Protein AF-A0A0D0D3U1-F1 (afdb_monomer_lite)

Foldseek 3Di:
DVLCVVVVDDPLPDPPDDDPVSSVVVVVVDDLCNSQVVHPPLSSVVVVLVVPADPPHDDDVVVNVVSD

Secondary structure (DSSP, 8-state):
-HHHHHHSS-TT--TT--SHHHHHHHHHHS-HHHHTTTS-HHHHHHHHHHHH--TTPPP-HHHHHHT-

Organism: NCBI:txid930991

Sequence (68 aa):
MIIYLTHGSLPWIDTNITSNSDILQSKESISVAQLCDTLPSPFTTFLSYVRDLSFTQKPDYNYVLNLF

InterPro domains:
  IPR011009 Protein kinase-like domain superfamily [SSF56112] (1-68)
  IPR050235 Casein kinase 1/Serine/threonine-protein kinase-like [PTHR11909] (1-68)

Structure (mmCIF, N/CA/C/O backbone):
data_AF-A0A0D0D3U1-F1
#
_entry.id   AF-A0A0D0D3U1-F1
#
loop_
_atom_site.group_PDB
_atom_site.id
_atom_site.type_symbol
_atom_site.label_atom_id
_atom_site.label_alt_id
_atom_site.label_comp_id
_atom_site.label_asym_id
_atom_site.label_entity_id
_atom_site.label_seq_id
_atom_site.pdbx_PDB_ins_code
_atom_site.Cartn_x
_atom_site.Cartn_y
_atom_site.Cartn_z
_atom_site.occupancy
_atom_site.B_iso_or_equiv
_atom_site.auth_seq_id
_atom_site.auth_comp_id
_atom_site.auth_asym_id
_atom_site.auth_atom_id
_atom_site.pdbx_PDB_model_num
ATOM 1 N N . MET A 1 1 ? 6.318 2.829 -0.947 1.00 67.12 1 MET A N 1
ATOM 2 C CA . MET A 1 1 ? 7.797 2.833 -0.894 1.00 67.12 1 MET A CA 1
ATOM 3 C C . MET A 1 1 ? 8.365 1.426 -0.991 1.00 67.12 1 MET A C 1
ATOM 5 O O . MET A 1 1 ? 9.115 1.187 -1.916 1.00 67.12 1 MET A O 1
ATOM 9 N N . ILE A 1 2 ? 7.970 0.489 -0.123 1.00 77.56 2 ILE A N 1
ATOM 10 C CA . ILE A 1 2 ? 8.473 -0.899 -0.150 1.00 77.56 2 ILE A CA 1
ATOM 11 C C . ILE A 1 2 ? 8.305 -1.556 -1.533 1.00 77.56 2 ILE A C 1
ATOM 13 O O . ILE A 1 2 ? 9.288 -1.976 -2.122 1.00 77.56 2 ILE A O 1
ATOM 17 N N . ILE A 1 3 ? 7.101 -1.510 -2.108 1.00 81.12 3 ILE A N 1
ATOM 18 C CA . ILE A 1 3 ? 6.829 -2.051 -3.455 1.00 81.12 3 ILE A CA 1
ATOM 19 C C . ILE A 1 3 ? 7.627 -1.341 -4.561 1.00 81.12 3 ILE A C 1
ATOM 21 O O . ILE A 1 3 ? 8.057 -1.948 -5.532 1.00 81.12 3 ILE A O 1
ATOM 25 N N . TYR A 1 4 ? 7.867 -0.038 -4.410 1.00 83.38 4 TYR A N 1
ATOM 26 C CA . TYR A 1 4 ? 8.699 0.702 -5.359 1.00 83.38 4 TYR A CA 1
ATOM 27 C C . TYR A 1 4 ? 10.157 0.235 -5.304 1.00 83.38 4 TYR A C 1
ATOM 29 O O . TYR A 1 4 ? 10.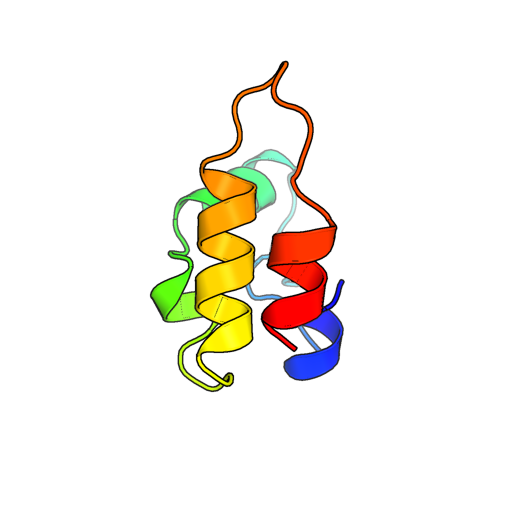791 0.097 -6.339 1.00 83.38 4 TYR A O 1
ATOM 37 N N . LEU A 1 5 ? 10.682 -0.040 -4.107 1.00 82.00 5 LEU A N 1
ATOM 38 C CA . LEU A 1 5 ? 12.048 -0.533 -3.941 1.00 82.00 5 LEU A CA 1
ATOM 39 C C . LEU A 1 5 ? 12.221 -1.951 -4.495 1.00 82.00 5 LEU A C 1
ATOM 41 O O . LEU A 1 5 ? 13.296 -2.266 -4.992 1.00 82.00 5 LEU A O 1
ATOM 45 N N . THR A 1 6 ? 11.184 -2.792 -4.438 1.00 78.62 6 THR A N 1
ATOM 46 C CA . THR A 1 6 ? 11.249 -4.161 -4.968 1.00 78.62 6 THR A CA 1
ATOM 47 C C . THR A 1 6 ? 11.131 -4.217 -6.491 1.00 78.62 6 THR A C 1
ATOM 49 O O . THR A 1 6 ? 11.794 -5.040 -7.111 1.00 78.62 6 THR A O 1
ATOM 52 N N . HIS A 1 7 ? 10.326 -3.343 -7.104 1.00 78.75 7 HIS A N 1
ATOM 53 C CA . HIS A 1 7 ? 10.116 -3.322 -8.560 1.00 78.75 7 HIS A CA 1
ATOM 54 C C . HIS A 1 7 ? 10.969 -2.281 -9.305 1.00 78.75 7 HIS A C 1
ATOM 56 O O . HIS A 1 7 ? 11.010 -2.286 -10.533 1.00 78.75 7 HIS A O 1
ATOM 62 N N . GLY A 1 8 ? 11.606 -1.344 -8.596 1.00 78.19 8 GLY A N 1
ATOM 63 C CA . GLY A 1 8 ? 12.350 -0.211 -9.167 1.00 78.19 8 GLY A CA 1
ATOM 64 C C . GLY A 1 8 ? 11.479 0.854 -9.852 1.00 78.19 8 GLY A C 1
ATOM 65 O O . GLY A 1 8 ? 11.949 1.951 -10.138 1.00 78.19 8 GLY A O 1
ATOM 66 N N . SER A 1 9 ? 10.205 0.554 -10.097 1.00 78.06 9 SER A N 1
ATOM 67 C CA . SER A 1 9 ? 9.213 1.429 -10.717 1.00 78.06 9 SER A CA 1
ATOM 68 C C . SER A 1 9 ? 7.823 1.095 -10.174 1.00 78.06 9 SER A C 1
ATOM 70 O O . SER A 1 9 ? 7.610 0.031 -9.591 1.00 78.06 9 SER A O 1
ATOM 72 N N . LEU A 1 10 ? 6.875 2.023 -10.312 1.00 80.31 10 LEU A N 1
ATOM 73 C CA . LEU A 1 10 ? 5.475 1.780 -9.973 1.00 80.31 10 LEU A CA 1
ATOM 74 C C . LEU A 1 10 ? 4.618 1.941 -11.228 1.00 80.31 10 LEU A C 1
ATOM 76 O O . LEU A 1 10 ? 4.825 2.899 -11.969 1.00 80.31 10 LEU A O 1
ATOM 80 N N . PRO A 1 11 ? 3.617 1.071 -11.436 1.00 75.94 11 PRO A N 1
ATOM 81 C CA . PRO A 1 11 ? 2.797 1.082 -12.648 1.00 75.94 11 PRO A CA 1
ATOM 82 C C . PRO A 1 11 ? 1.962 2.364 -12.818 1.00 75.94 11 PRO A C 1
ATOM 84 O O . PRO A 1 11 ? 1.583 2.705 -13.929 1.00 75.94 11 PRO A O 1
ATOM 87 N N . TRP A 1 12 ? 1.702 3.103 -11.734 1.00 78.56 12 TRP A N 1
ATOM 88 C CA . TRP A 1 12 ? 1.010 4.403 -11.744 1.00 78.56 12 TRP A CA 1
ATOM 89 C C . TRP A 1 12 ? 1.965 5.611 -11.736 1.00 78.56 12 TRP A C 1
ATOM 91 O O . TRP A 1 12 ? 1.539 6.726 -11.441 1.00 78.56 12 TRP A O 1
ATOM 101 N N . ILE A 1 13 ? 3.264 5.403 -11.966 1.00 74.56 13 ILE A N 1
ATOM 102 C CA . ILE A 1 13 ? 4.265 6.464 -12.150 1.00 74.56 13 ILE A CA 1
ATOM 103 C C . ILE A 1 13 ? 4.852 6.268 -13.548 1.00 74.56 13 ILE A C 1
ATOM 105 O O . ILE A 1 13 ? 5.991 5.838 -13.708 1.00 74.56 13 ILE A O 1
ATOM 109 N N . ASP A 1 14 ? 4.029 6.525 -14.561 1.00 69.75 14 ASP A N 1
ATOM 110 C CA . ASP A 1 14 ? 4.455 6.555 -15.957 1.00 69.75 14 ASP A CA 1
ATOM 111 C C . ASP A 1 14 ? 4.502 8.005 -16.460 1.00 69.75 14 ASP A C 1
ATOM 113 O O . ASP A 1 14 ? 3.753 8.878 -16.020 1.00 69.75 14 ASP A O 1
ATOM 117 N N . THR A 1 15 ? 5.393 8.241 -17.414 1.00 61.22 15 THR A N 1
ATOM 118 C CA . THR A 1 15 ? 5.638 9.497 -18.133 1.00 61.22 15 THR A CA 1
ATOM 119 C C . THR A 1 15 ? 4.412 10.062 -18.856 1.00 61.22 15 THR A C 1
ATOM 121 O O . THR A 1 15 ? 4.381 11.254 -19.152 1.00 61.22 15 THR A O 1
ATOM 124 N N . ASN A 1 16 ? 3.387 9.239 -19.096 1.00 64.88 16 ASN A N 1
ATOM 125 C CA . ASN A 1 16 ? 2.136 9.635 -19.747 1.00 64.88 16 ASN A CA 1
ATOM 126 C C . ASN A 1 16 ? 1.071 10.177 -18.779 1.00 64.88 16 ASN A C 1
ATOM 128 O O . ASN A 1 16 ? 0.017 10.639 -19.221 1.00 64.88 16 ASN A O 1
ATOM 132 N N . ILE A 1 17 ? 1.315 10.128 -17.466 1.00 68.25 17 ILE A N 1
ATOM 133 C CA . ILE A 1 17 ? 0.350 10.600 -16.475 1.00 68.25 17 ILE A CA 1
ATOM 134 C C . ILE A 1 17 ? 0.483 12.112 -16.314 1.00 68.25 17 ILE A C 1
ATOM 136 O O . ILE A 1 17 ? 1.492 12.626 -15.836 1.00 68.25 17 ILE A O 1
ATOM 140 N N . THR A 1 18 ? -0.562 12.825 -16.723 1.00 69.38 18 THR A N 1
ATOM 141 C CA . THR A 1 18 ? -0.592 14.293 -16.757 1.00 69.38 18 THR A CA 1
ATOM 142 C C . THR A 1 18 ? -1.387 14.891 -15.598 1.00 69.38 18 THR A C 1
ATOM 144 O O . THR A 1 18 ? -1.162 16.050 -15.251 1.00 69.38 18 THR A O 1
ATOM 147 N N . SER A 1 19 ? -2.275 14.115 -14.962 1.00 81.00 19 SER A N 1
ATOM 148 C CA . SER A 1 19 ? -3.119 14.571 -13.855 1.00 81.00 19 SER A CA 1
ATOM 149 C C . SER A 1 19 ? -3.076 13.641 -12.638 1.00 81.00 19 SER A C 1
ATOM 151 O O . SER A 1 19 ? -2.950 12.421 -12.740 1.00 81.00 19 SER A O 1
ATOM 153 N N . ASN A 1 20 ? -3.274 14.224 -11.451 1.00 81.19 20 ASN A N 1
ATOM 154 C C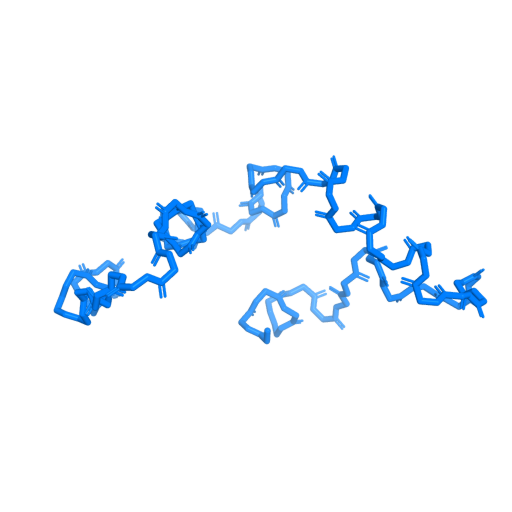A . ASN A 1 20 ? -3.416 13.487 -10.192 1.00 81.19 20 ASN A CA 1
ATOM 155 C C . ASN A 1 20 ? -4.614 12.517 -10.202 1.00 81.19 20 ASN A C 1
ATOM 157 O O . ASN A 1 20 ? -4.586 11.511 -9.492 1.00 81.19 20 ASN A O 1
ATOM 161 N N . SER A 1 21 ? -5.647 12.802 -11.004 1.00 83.94 21 SER A N 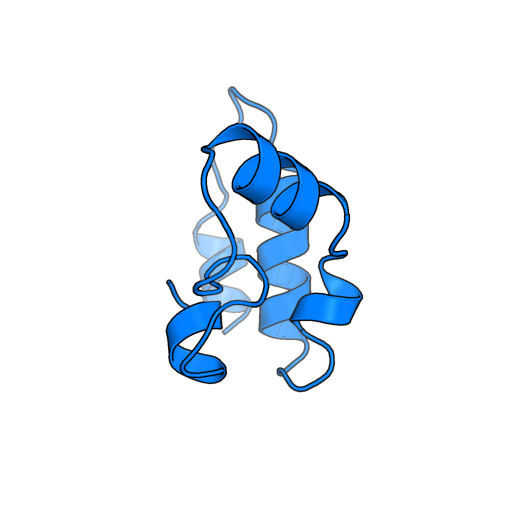1
ATOM 162 C CA . SER A 1 21 ? -6.801 11.914 -11.207 1.00 83.94 21 SER A CA 1
ATOM 163 C C . SER A 1 21 ? -6.394 10.569 -11.803 1.00 83.94 21 SER A C 1
ATOM 165 O O . SER A 1 21 ? -6.871 9.529 -11.357 1.00 83.94 21 SER A O 1
ATOM 167 N N . ASP A 1 22 ? -5.462 10.582 -12.754 1.00 81.88 22 ASP A N 1
ATOM 168 C CA . ASP A 1 22 ? -5.066 9.392 -13.509 1.00 81.88 22 ASP A CA 1
ATOM 169 C C . ASP A 1 22 ? -4.207 8.470 -12.637 1.00 81.88 22 ASP A C 1
ATOM 171 O O . ASP A 1 22 ? -4.328 7.243 -12.689 1.00 81.88 22 ASP A O 1
ATOM 175 N N . ILE A 1 23 ? -3.394 9.067 -11.754 1.00 84.06 23 ILE A N 1
ATOM 176 C CA . ILE A 1 23 ? -2.654 8.343 -10.712 1.00 84.06 23 ILE A CA 1
ATOM 177 C C . ILE A 1 23 ? -3.634 7.654 -9.760 1.00 84.06 23 ILE A C 1
ATOM 179 O O . ILE A 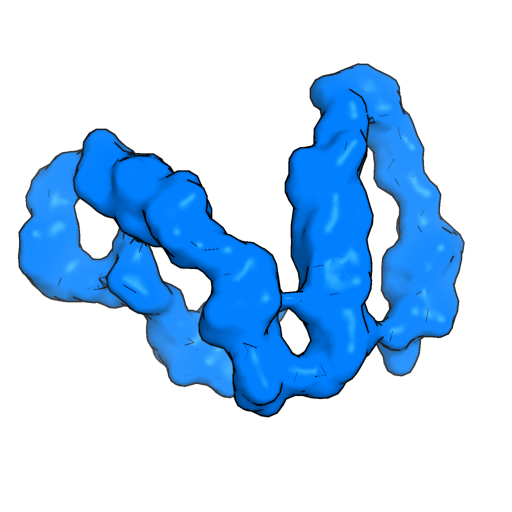1 23 ? -3.421 6.501 -9.385 1.00 84.06 23 ILE A O 1
ATOM 183 N N . LEU A 1 24 ? -4.691 8.356 -9.343 1.00 84.12 24 LEU A N 1
ATOM 184 C CA . LEU A 1 24 ? -5.670 7.826 -8.396 1.00 84.12 24 LEU A CA 1
ATOM 185 C C . LEU A 1 24 ? -6.450 6.658 -9.010 1.00 84.12 24 LEU A C 1
ATOM 187 O O . LEU A 1 24 ? -6.488 5.582 -8.419 1.00 84.12 24 LEU A O 1
ATOM 191 N N . GLN A 1 25 ? -6.939 6.820 -10.240 1.00 84.88 25 GLN A N 1
ATOM 192 C CA . GLN A 1 25 ? -7.624 5.761 -10.979 1.00 84.88 25 GLN A CA 1
ATOM 193 C C . GLN A 1 25 ? -6.721 4.540 -11.217 1.00 84.88 25 GLN A C 1
ATOM 195 O O . GLN A 1 25 ? -7.161 3.403 -11.053 1.00 84.88 25 GLN A O 1
ATOM 200 N N . SER A 1 26 ? -5.443 4.754 -11.546 1.00 84.31 26 SER A N 1
ATOM 201 C CA . SER A 1 26 ? -4.477 3.661 -11.732 1.00 84.31 26 SER A CA 1
ATOM 202 C C . SER A 1 26 ? -4.172 2.915 -10.427 1.00 84.31 26 SER A C 1
ATOM 204 O O . SER A 1 26 ? -3.967 1.705 -10.428 1.00 84.31 26 SER A O 1
ATOM 206 N N . LYS A 1 27 ? -4.155 3.613 -9.286 1.00 84.56 27 LYS A N 1
ATOM 207 C CA . LYS A 1 27 ? -3.991 2.983 -7.966 1.00 84.56 27 LYS A CA 1
ATOM 208 C C . LYS A 1 27 ? -5.216 2.175 -7.542 1.00 84.56 27 LYS A C 1
ATOM 210 O O . LYS A 1 27 ? -5.071 1.178 -6.837 1.00 84.56 27 LYS A O 1
ATOM 215 N N . GLU A 1 28 ? -6.410 2.611 -7.931 1.00 84.31 28 GLU A N 1
ATOM 216 C CA . GLU A 1 28 ? -7.656 1.901 -7.639 1.00 84.31 28 GLU A CA 1
ATOM 217 C C . GLU A 1 28 ? -7.842 0.667 -8.523 1.00 84.31 28 GLU A C 1
ATOM 219 O O . GLU A 1 28 ? -8.272 -0.370 -8.019 1.00 84.31 28 GLU A O 1
ATOM 224 N N . SER A 1 29 ? -7.478 0.750 -9.806 1.00 85.44 29 SER A N 1
ATOM 225 C CA . SER A 1 29 ? -7.641 -0.350 -10.763 1.00 85.44 29 SER A CA 1
ATOM 226 C C . SER A 1 29 ? -6.704 -1.531 -10.501 1.00 85.44 29 SER A C 1
ATOM 228 O O . SER A 1 29 ? -7.053 -2.672 -10.806 1.00 85.44 29 SER A O 1
ATOM 230 N 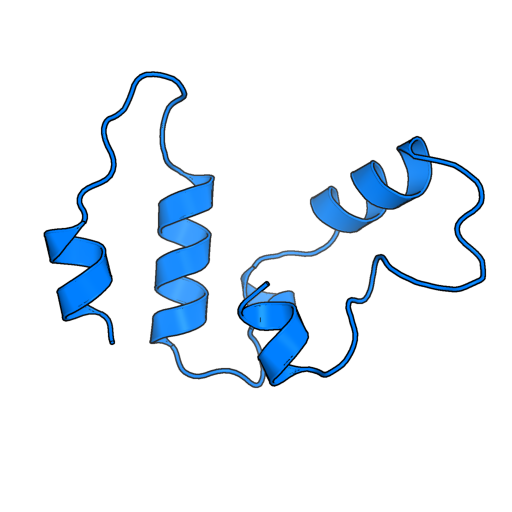N . ILE A 1 30 ? -5.528 -1.281 -9.919 1.00 85.44 30 ILE A N 1
ATOM 231 C CA . ILE A 1 30 ? -4.532 -2.317 -9.646 1.00 85.44 30 ILE A CA 1
ATOM 232 C C . ILE A 1 30 ? -4.836 -3.002 -8.309 1.00 85.44 30 ILE A C 1
ATOM 234 O O . ILE A 1 30 ? -4.813 -2.401 -7.227 1.00 85.44 30 ILE A O 1
ATOM 238 N N . SER A 1 31 ? -5.099 -4.307 -8.381 1.00 86.88 31 SER A N 1
ATOM 239 C CA . SER A 1 31 ? -5.296 -5.135 -7.193 1.00 86.88 31 SER A CA 1
ATOM 240 C C . SER A 1 31 ? -3.977 -5.395 -6.455 1.00 86.88 31 SER A C 1
ATOM 242 O O . SER A 1 31 ? -2.899 -5.426 -7.048 1.00 86.88 31 SER A O 1
ATOM 244 N N . VAL A 1 32 ? -4.061 -5.635 -5.142 1.00 85.75 32 VAL A N 1
ATOM 245 C CA . VAL A 1 32 ? -2.888 -5.991 -4.321 1.00 85.75 32 VAL A CA 1
ATOM 246 C C . VAL A 1 32 ? -2.241 -7.288 -4.816 1.00 85.75 32 VAL A C 1
ATOM 248 O O . VAL A 1 32 ? -1.019 -7.385 -4.851 1.00 85.75 32 VAL A O 1
ATOM 251 N N . ALA A 1 33 ? -3.052 -8.257 -5.253 1.00 83.81 33 ALA A N 1
ATOM 252 C CA . ALA A 1 33 ? -2.568 -9.518 -5.807 1.00 83.81 33 ALA A CA 1
ATOM 253 C C . ALA A 1 33 ? -1.736 -9.306 -7.080 1.00 83.81 33 ALA A C 1
ATOM 255 O O . ALA A 1 33 ? -0.638 -9.838 -7.176 1.00 83.81 33 ALA A O 1
ATOM 256 N N . GLN A 1 34 ? -2.211 -8.475 -8.015 1.00 84.38 34 GLN A N 1
ATOM 257 C CA . GLN A 1 34 ? -1.454 -8.149 -9.230 1.00 84.38 34 GLN A CA 1
ATOM 258 C C . GLN A 1 34 ? -0.179 -7.360 -8.926 1.00 84.38 34 GLN A C 1
ATOM 260 O O . GLN A 1 34 ? 0.836 -7.555 -9.585 1.00 84.38 34 GLN A O 1
ATOM 265 N N . LEU A 1 35 ? -0.220 -6.473 -7.929 1.00 83.88 35 LEU A N 1
ATOM 266 C CA . LEU A 1 35 ? 0.938 -5.671 -7.542 1.00 83.88 35 LEU A CA 1
ATOM 267 C C . LEU A 1 35 ? 2.048 -6.515 -6.895 1.00 83.88 35 LEU A C 1
ATOM 269 O O . LEU A 1 35 ? 3.219 -6.172 -7.019 1.00 83.88 35 LEU A O 1
ATOM 273 N N . CYS A 1 36 ? 1.684 -7.599 -6.210 1.00 85.00 36 CYS A N 1
ATOM 274 C CA . CYS A 1 36 ? 2.605 -8.454 -5.464 1.00 85.00 36 CYS A CA 1
ATOM 275 C C . CYS A 1 36 ? 2.825 -9.839 -6.090 1.00 85.00 36 CYS A C 1
ATOM 277 O O . CYS A 1 36 ? 3.373 -10.705 -5.416 1.00 85.00 36 CYS A O 1
ATOM 279 N N . ASP A 1 37 ? 2.433 -10.069 -7.345 1.00 83.81 37 ASP A N 1
ATOM 280 C CA . ASP A 1 37 ? 2.500 -11.394 -7.991 1.00 83.81 37 ASP A CA 1
ATOM 281 C C . ASP A 1 37 ? 3.922 -11.992 -8.000 1.00 83.81 37 ASP A C 1
ATOM 283 O O . ASP A 1 37 ? 4.119 -13.194 -7.842 1.00 83.81 37 ASP A O 1
ATOM 287 N N . THR A 1 38 ? 4.944 -11.136 -8.094 1.00 83.38 38 THR A N 1
ATOM 288 C CA . THR A 1 38 ? 6.359 -11.539 -8.062 1.00 83.38 38 THR A CA 1
ATOM 289 C C . THR A 1 38 ? 7.011 -11.384 -6.684 1.00 83.38 38 THR A C 1
ATOM 291 O O . THR A 1 38 ? 8.229 -11.524 -6.566 1.00 83.38 38 THR A O 1
ATOM 294 N N . LEU A 1 39 ? 6.242 -11.027 -5.650 1.00 85.25 39 LEU A N 1
ATOM 295 C CA . LEU A 1 39 ? 6.742 -10.765 -4.302 1.00 85.25 39 LEU A CA 1
ATOM 296 C C . LEU A 1 39 ? 6.367 -11.899 -3.334 1.00 85.25 39 LEU A C 1
ATOM 298 O O . LEU A 1 39 ? 5.353 -12.572 -3.512 1.00 85.25 39 LEU A O 1
ATOM 302 N N . PRO A 1 40 ? 7.157 -12.107 -2.265 1.00 88.50 40 PRO A N 1
ATOM 303 C CA . PRO A 1 40 ? 6.806 -13.047 -1.205 1.00 88.50 40 PRO A CA 1
ATOM 304 C C . PRO A 1 40 ? 5.426 -12.767 -0.586 1.00 88.50 40 PRO A C 1
ATOM 306 O O . PRO A 1 40 ? 5.026 -11.610 -0.426 1.00 88.50 40 PRO A O 1
ATOM 309 N N . SER A 1 41 ? 4.737 -13.826 -0.142 1.00 87.31 41 SER A N 1
ATOM 310 C CA . SER A 1 41 ? 3.385 -13.736 0.443 1.00 87.31 41 SER A CA 1
ATOM 311 C C . SER A 1 41 ? 3.222 -12.724 1.602 1.00 87.31 41 SER A C 1
ATOM 313 O O . SER A 1 41 ? 2.141 -12.124 1.695 1.00 87.31 41 SER A O 1
ATOM 315 N N . PRO A 1 42 ? 4.254 -12.446 2.437 1.00 88.88 42 PRO A N 1
ATOM 316 C CA . PRO A 1 42 ? 4.210 -11.373 3.428 1.00 88.88 42 PRO A CA 1
ATOM 317 C C . PRO A 1 42 ? 3.837 -9.999 2.867 1.00 88.88 42 PRO A C 1
ATOM 319 O O . PRO A 1 42 ? 3.063 -9.276 3.488 1.00 88.88 42 PRO A O 1
ATOM 322 N N . PHE A 1 43 ? 4.312 -9.633 1.672 1.00 88.19 43 PHE A N 1
ATOM 323 C CA . PHE A 1 43 ? 4.034 -8.315 1.091 1.00 88.19 43 PHE A CA 1
ATOM 324 C C . PHE A 1 43 ? 2.571 -8.169 0.673 1.00 88.19 43 PHE A C 1
ATOM 326 O O . PHE A 1 43 ? 1.955 -7.132 0.927 1.00 88.19 43 PHE A O 1
ATOM 333 N N . THR A 1 44 ? 1.996 -9.217 0.080 1.00 90.25 44 THR A N 1
ATOM 334 C CA . THR A 1 44 ? 0.568 -9.273 -0.260 1.00 90.25 44 THR A CA 1
ATOM 335 C C . THR A 1 44 ? -0.285 -9.172 0.999 1.00 90.25 44 THR A C 1
ATOM 337 O O . THR A 1 44 ? -1.212 -8.369 1.057 1.00 90.25 44 THR A O 1
ATOM 340 N N . THR A 1 45 ? 0.064 -9.938 2.035 1.00 91.06 45 THR A N 1
ATOM 341 C CA . THR A 1 45 ? -0.678 -9.965 3.302 1.00 91.06 45 THR A CA 1
ATOM 342 C C . THR A 1 45 ? -0.594 -8.624 4.034 1.00 91.06 45 THR A C 1
ATOM 344 O O . THR A 1 45 ? -1.605 -8.126 4.528 1.00 91.06 45 THR A O 1
ATOM 347 N N . PHE A 1 46 ? 0.581 -7.990 4.039 1.00 91.62 46 PHE A N 1
ATOM 348 C CA . PHE A 1 46 ? 0.784 -6.662 4.610 1.00 91.62 46 PHE A CA 1
ATOM 349 C C . PHE A 1 46 ? -0.057 -5.596 3.902 1.00 91.62 46 PHE A C 1
ATOM 351 O O . PHE A 1 46 ? -0.733 -4.808 4.557 1.00 91.62 46 PHE A O 1
ATOM 358 N N . LEU A 1 47 ? -0.035 -5.557 2.567 1.00 90.00 47 LEU A N 1
ATOM 359 C CA . LEU A 1 47 ? -0.787 -4.552 1.815 1.00 90.00 47 LEU A CA 1
ATOM 360 C C . LEU A 1 47 ? -2.297 -4.726 1.944 1.00 90.00 47 LEU A C 1
ATOM 362 O O . LEU A 1 47 ? -2.999 -3.724 2.063 1.00 90.00 47 LEU A O 1
ATOM 366 N N . SER A 1 48 ? -2.789 -5.965 1.944 1.00 90.56 48 SER A N 1
ATOM 367 C CA . SER A 1 48 ? -4.203 -6.244 2.206 1.00 90.56 48 SER A CA 1
ATOM 368 C C . SER A 1 48 ? -4.591 -5.769 3.605 1.00 90.56 48 SER A C 1
ATOM 370 O O . SER A 1 48 ? -5.538 -5.005 3.745 1.00 90.56 48 SER A O 1
ATOM 372 N N . TYR A 1 49 ? -3.779 -6.095 4.618 1.00 92.12 49 TYR A N 1
ATOM 373 C CA . TYR A 1 49 ? -3.987 -5.620 5.986 1.00 92.12 49 TYR A CA 1
ATOM 374 C C . TYR A 1 49 ? -4.070 -4.091 6.069 1.00 92.12 49 TYR A C 1
ATOM 376 O O . TYR A 1 49 ? -4.996 -3.555 6.667 1.00 92.12 49 TYR A O 1
ATOM 384 N N . VAL A 1 50 ? -3.132 -3.376 5.439 1.00 90.62 50 VAL A N 1
ATOM 385 C CA . VAL A 1 50 ? -3.116 -1.905 5.458 1.00 90.62 50 VAL A CA 1
ATOM 386 C C . VAL A 1 50 ? -4.314 -1.304 4.714 1.00 90.62 50 VAL A C 1
ATOM 388 O O . VAL A 1 50 ? -4.806 -0.256 5.126 1.00 90.62 50 VAL A O 1
ATOM 391 N N . ARG A 1 51 ? -4.791 -1.943 3.637 1.00 89.19 51 ARG A N 1
ATOM 392 C CA . ARG A 1 51 ? -5.949 -1.477 2.852 1.00 89.19 51 ARG A CA 1
ATOM 393 C C . ARG A 1 51 ? -7.276 -1.675 3.590 1.00 89.19 51 ARG A C 1
ATOM 395 O O . ARG A 1 51 ? -8.185 -0.877 3.387 1.00 89.19 51 ARG A O 1
ATOM 402 N N . ASP A 1 52 ? -7.350 -2.684 4.455 1.00 91.44 52 ASP A N 1
ATOM 403 C CA . ASP A 1 52 ? -8.546 -3.030 5.232 1.00 91.44 52 ASP A CA 1
ATOM 404 C C . ASP A 1 52 ? -8.646 -2.284 6.578 1.00 91.44 52 ASP A C 1
ATOM 406 O O . ASP A 1 52 ? -9.668 -2.367 7.264 1.00 91.44 52 ASP A O 1
ATOM 410 N N . LEU A 1 53 ? -7.610 -1.537 6.978 1.00 92.88 53 LEU A N 1
ATOM 411 C CA . LEU A 1 53 ? -7.639 -0.737 8.203 1.00 92.88 53 LEU A CA 1
ATOM 412 C C . LEU A 1 53 ? -8.718 0.350 8.135 1.00 92.88 53 LEU A C 1
ATOM 414 O O . LEU A 1 53 ? -8.765 1.162 7.210 1.00 92.88 53 LEU A O 1
ATOM 418 N N . SER A 1 54 ? -9.547 0.423 9.178 1.00 92.38 54 SER A N 1
ATOM 419 C CA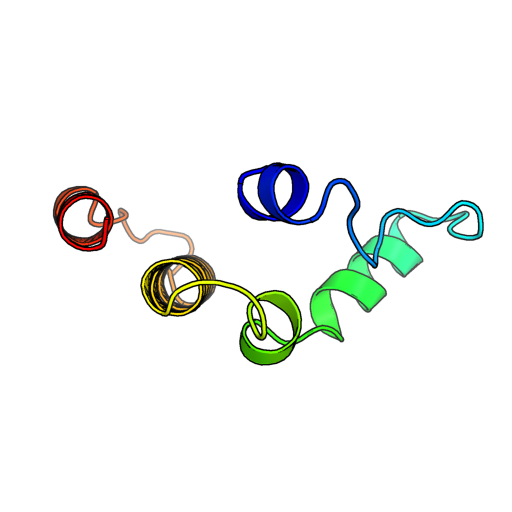 . SER A 1 54 ? -10.507 1.522 9.311 1.00 92.38 54 SER A CA 1
ATOM 420 C C . SER A 1 54 ? -9.795 2.846 9.603 1.00 92.38 54 SER A C 1
ATOM 422 O O . SER A 1 54 ? -8.744 2.873 10.239 1.00 92.38 54 SER A O 1
ATOM 424 N N . PHE A 1 55 ? -10.412 3.969 9.228 1.00 90.81 55 PHE A N 1
ATOM 425 C CA . PHE A 1 55 ? -9.829 5.309 9.396 1.00 90.81 55 PHE A CA 1
ATOM 426 C C . PHE A 1 55 ? -9.376 5.629 10.835 1.00 90.81 55 PHE A C 1
ATOM 428 O O . PHE A 1 55 ? -8.363 6.292 11.036 1.00 90.81 55 PHE A O 1
ATOM 435 N N . THR A 1 56 ? -10.112 5.155 11.842 1.00 93.44 56 THR A N 1
ATOM 436 C CA . THR A 1 56 ? -9.803 5.363 13.269 1.00 93.44 56 THR A CA 1
ATOM 437 C C . THR A 1 56 ? -9.067 4.187 13.914 1.00 93.44 56 THR A C 1
ATOM 439 O O . THR A 1 56 ? -8.735 4.244 15.099 1.00 93.44 56 THR A O 1
ATOM 442 N N . GLN A 1 57 ? -8.831 3.104 13.171 1.00 92.56 57 GLN A N 1
ATOM 443 C CA . GLN A 1 57 ? -8.243 1.889 13.714 1.00 92.56 57 GLN A CA 1
ATOM 444 C C . GLN A 1 57 ? -6.744 2.070 13.912 1.00 92.56 57 GLN A C 1
ATOM 446 O O . GLN A 1 57 ? -6.006 2.433 12.997 1.00 92.56 57 GLN A O 1
ATOM 451 N N . LYS A 1 58 ? -6.279 1.763 15.123 1.00 92.88 58 LYS A N 1
ATOM 452 C CA . LYS A 1 58 ? -4.851 1.690 15.407 1.00 92.88 58 LYS A CA 1
ATOM 453 C C . LYS A 1 58 ? -4.266 0.447 14.716 1.00 92.88 58 LYS A C 1
ATOM 455 O O . LYS A 1 58 ? -4.753 -0.651 14.995 1.00 92.88 58 LYS A O 1
ATOM 460 N N . PRO A 1 59 ? -3.229 0.587 13.872 1.00 92.69 59 PRO A N 1
ATOM 461 C CA . PRO A 1 59 ? -2.544 -0.559 13.289 1.00 92.69 59 PRO A CA 1
ATOM 462 C C . PRO A 1 59 ? -1.891 -1.425 14.372 1.00 92.69 59 PRO A C 1
ATOM 464 O O . PRO A 1 59 ? -1.316 -0.916 15.338 1.00 92.69 59 PRO A O 1
ATOM 467 N N . ASP A 1 60 ? -1.949 -2.737 14.189 1.00 92.94 60 ASP A N 1
ATOM 468 C CA . ASP A 1 60 ? -1.230 -3.723 14.984 1.00 92.94 60 ASP A CA 1
ATOM 469 C C . ASP A 1 60 ? 0.181 -3.885 14.414 1.00 92.94 60 ASP A C 1
ATOM 471 O O . ASP A 1 60 ? 0.444 -4.646 13.483 1.00 92.94 60 ASP A O 1
ATOM 475 N N . TYR A 1 61 ? 1.108 -3.120 14.980 1.00 91.75 61 TYR A N 1
ATOM 476 C CA . TYR A 1 61 ? 2.508 -3.155 14.575 1.00 91.75 61 TYR A CA 1
ATOM 477 C C . TYR A 1 61 ? 3.184 -4.494 14.893 1.00 91.75 61 TYR A C 1
ATOM 479 O O . TYR A 1 61 ? 4.094 -4.882 14.168 1.00 91.75 61 TYR A O 1
ATOM 487 N N . ASN A 1 62 ? 2.743 -5.218 15.930 1.00 93.94 62 ASN A N 1
ATOM 488 C CA . ASN A 1 62 ? 3.308 -6.529 16.257 1.00 93.94 62 ASN A CA 1
ATOM 489 C C . ASN A 1 62 ? 2.915 -7.559 15.199 1.00 93.94 62 ASN A C 1
ATOM 491 O O . ASN A 1 62 ? 3.748 -8.360 14.785 1.00 93.94 62 ASN A O 1
ATOM 495 N N . TYR A 1 63 ? 1.669 -7.508 14.724 1.00 91.31 63 TYR A N 1
ATOM 496 C CA . TYR A 1 63 ? 1.223 -8.328 13.601 1.00 91.31 63 TYR A CA 1
ATOM 497 C C . TYR A 1 63 ? 2.066 -8.076 12.345 1.00 91.31 63 TYR A C 1
ATOM 499 O O . TYR A 1 63 ? 2.553 -9.023 11.735 1.00 91.31 63 TYR A O 1
ATOM 507 N N . VAL A 1 64 ? 2.297 -6.804 11.999 1.00 89.94 64 VAL A N 1
ATOM 508 C CA . VAL A 1 64 ? 3.132 -6.436 10.844 1.00 89.94 64 VAL A CA 1
ATOM 509 C C . VAL A 1 64 ? 4.571 -6.928 11.010 1.00 89.94 64 VAL A C 1
ATOM 511 O O . VAL A 1 64 ? 5.136 -7.446 10.054 1.00 89.94 64 VAL A O 1
ATOM 514 N N . LEU A 1 65 ? 5.161 -6.795 12.202 1.00 90.06 65 LEU A N 1
ATOM 515 C CA . LEU A 1 65 ? 6.527 -7.255 12.473 1.00 90.06 65 LEU A CA 1
ATOM 516 C C . LEU A 1 65 ? 6.666 -8.776 12.384 1.00 90.06 65 LEU A C 1
ATOM 518 O O . LEU A 1 65 ? 7.655 -9.245 11.848 1.00 90.06 65 LEU A O 1
ATOM 522 N N . ASN A 1 66 ? 5.683 -9.541 12.863 1.00 91.56 66 ASN A N 1
ATOM 523 C CA . ASN A 1 66 ? 5.712 -11.008 12.804 1.00 91.56 66 ASN A CA 1
ATOM 524 C C . ASN A 1 66 ? 5.514 -11.575 11.389 1.00 91.56 66 ASN A C 1
ATOM 526 O O . ASN A 1 66 ? 5.641 -12.782 11.186 1.00 91.56 66 ASN A O 1
ATOM 530 N N . LEU A 1 67 ? 5.138 -10.731 10.430 1.00 88.62 67 LEU A N 1
ATOM 531 C CA . LEU A 1 67 ? 4.901 -11.130 9.049 1.00 88.62 67 LEU A CA 1
ATOM 532 C C . LEU A 1 67 ? 6.196 -11.180 8.218 1.00 88.62 67 LEU A C 1
ATOM 534 O O . LEU A 1 67 ? 6.213 -11.846 7.184 1.00 88.62 67 LEU A O 1
ATOM 538 N N . PHE A 1 68 ? 7.247 -10.478 8.658 1.00 83.81 68 PHE A N 1
ATOM 539 C CA . PHE A 1 68 ? 8.545 -10.342 7.985 1.00 83.81 68 PHE A CA 1
ATOM 540 C C . PHE A 1 68 ? 9.666 -10.993 8.797 1.00 83.81 68 PHE A C 1
ATOM 542 O O . PHE A 1 68 ? 10.594 -11.527 8.150 1.00 83.81 68 PHE A O 1
#

Radius of gyration: 13.6 Å; chains: 1; bounding box: 23×28×36 Å

pLDDT: mean 84.5, std 7.36, range [61.22, 93.94]